Protein AF-A0A7J4SMN8-F1 (afdb_monomer_lite)

Foldseek 3Di:
DFADADPVRWTWDADPPRQIETERPDDHPWDFDWDFDADDPRHTYIYGDGGPDD

Sequence (54 aa):
EIESLGKQGDGIARAERGYVIIVPGSSVGEQVKIEIIDVKPNFSMASVVEDVLE

Radius of gyration: 10.31 Å; chains: 1; bounding box: 30×22×22 Å

Structure (mmCIF, N/CA/C/O backbone):
data_AF-A0A7J4SMN8-F1
#
_entry.id   AF-A0A7J4SMN8-F1
#
loop_
_atom_site.group_PDB
_atom_site.id
_atom_site.type_symbol
_atom_site.label_atom_id
_atom_site.label_alt_id
_atom_site.label_comp_id
_atom_site.label_asym_id
_atom_site.label_entity_id
_atom_site.label_seq_id
_atom_site.pdbx_PDB_ins_code
_atom_site.Cartn_x
_atom_site.Cartn_y
_atom_site.Cartn_z
_atom_site.occupancy
_atom_site.B_iso_or_equiv
_atom_site.auth_seq_id
_atom_site.auth_comp_id
_atom_site.auth_asym_id
_atom_site.auth_atom_id
_atom_site.pdbx_PDB_model_num
ATOM 1 N N . GLU A 1 1 ? -3.286 -3.841 6.947 1.00 90.38 1 GLU A N 1
ATOM 2 C CA . GLU A 1 1 ? -3.519 -2.635 7.761 1.00 90.38 1 GLU A CA 1
ATOM 3 C C . GLU A 1 1 ? -2.679 -1.503 7.206 1.00 90.38 1 GLU A C 1
ATOM 5 O O . GLU A 1 1 ? -1.550 -1.749 6.781 1.00 90.38 1 GLU A O 1
ATOM 10 N N . ILE A 1 2 ? -3.242 -0.302 7.151 1.00 94.19 2 ILE A N 1
ATOM 11 C CA . ILE A 1 2 ? -2.521 0.901 6.741 1.00 94.19 2 ILE A CA 1
ATOM 12 C C . ILE A 1 2 ? -1.784 1.473 7.953 1.00 94.19 2 ILE A C 1
ATOM 14 O O . ILE A 1 2 ? -2.401 1.899 8.926 1.00 94.19 2 ILE A O 1
ATOM 18 N N . GLU A 1 3 ? -0.455 1.502 7.886 1.00 93.94 3 GLU A N 1
ATOM 19 C CA . GLU A 1 3 ? 0.397 1.902 9.013 1.00 93.94 3 GLU A CA 1
ATOM 20 C C . GLU A 1 3 ? 0.647 3.414 9.057 1.00 93.94 3 GLU A C 1
ATOM 22 O O . GLU A 1 3 ? 0.913 3.985 10.112 1.00 93.94 3 GLU A O 1
ATOM 27 N N . SER A 1 4 ? 0.632 4.076 7.898 1.00 95.00 4 SER A N 1
ATOM 28 C CA . SER A 1 4 ? 0.938 5.506 7.796 1.00 95.00 4 SER A CA 1
ATOM 29 C C . SER A 1 4 ? 0.368 6.127 6.525 1.00 95.00 4 SER A C 1
ATOM 31 O O . SER A 1 4 ? -0.082 5.416 5.631 1.00 95.00 4 SER A O 1
ATOM 33 N N . LEU A 1 5 ? 0.407 7.460 6.443 1.00 95.00 5 LEU A N 1
ATOM 34 C CA . LEU A 1 5 ? 0.082 8.213 5.232 1.00 95.00 5 LEU A CA 1
ATO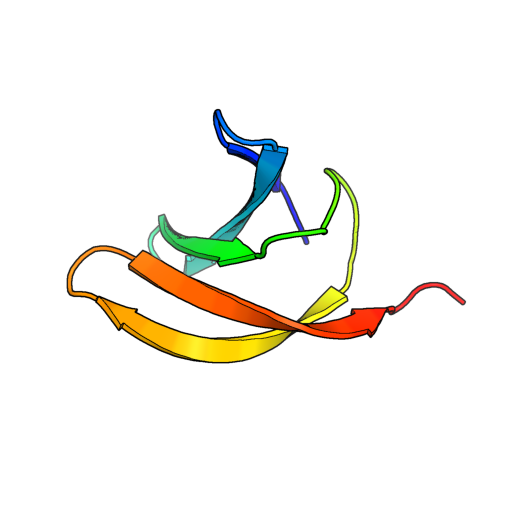M 35 C C . LEU A 1 5 ? 1.353 8.761 4.580 1.00 95.00 5 LEU A C 1
ATOM 37 O O . LEU A 1 5 ? 2.241 9.302 5.245 1.00 95.00 5 LEU A O 1
ATOM 41 N N . GLY A 1 6 ? 1.420 8.651 3.260 1.00 90.38 6 GLY A N 1
ATOM 42 C CA . GLY A 1 6 ? 2.394 9.316 2.414 1.00 90.38 6 GLY A CA 1
ATOM 43 C C . GLY A 1 6 ? 2.117 10.813 2.280 1.00 90.38 6 GLY A C 1
ATOM 44 O O . GLY A 1 6 ? 1.085 11.336 2.694 1.00 90.38 6 GLY A O 1
ATOM 45 N N . LYS A 1 7 ? 3.049 11.531 1.645 1.00 88.62 7 LYS A N 1
ATOM 46 C CA . LYS A 1 7 ? 2.983 13.000 1.514 1.00 88.62 7 LYS A CA 1
ATOM 47 C C . LYS A 1 7 ? 1.762 13.515 0.748 1.00 88.62 7 LYS A C 1
ATOM 49 O O . LYS A 1 7 ? 1.384 14.661 0.949 1.00 88.62 7 LYS A O 1
ATOM 54 N N . GLN A 1 8 ? 1.191 12.704 -0.138 1.00 87.50 8 GLN A N 1
ATOM 55 C CA . GLN A 1 8 ? 0.011 13.068 -0.926 1.00 87.50 8 GLN A CA 1
ATOM 56 C C . GLN A 1 8 ? -1.298 12.586 -0.280 1.00 87.50 8 GLN A C 1
ATOM 58 O O . GLN A 1 8 ? -2.364 12.793 -0.846 1.00 87.50 8 GLN A O 1
ATOM 63 N N . GLY A 1 9 ? -1.226 11.982 0.913 1.00 91.12 9 GLY A N 1
ATOM 64 C CA . GLY A 1 9 ? -2.379 11.382 1.583 1.00 91.12 9 GLY A CA 1
ATOM 65 C C . GLY A 1 9 ? -2.646 9.931 1.183 1.00 91.12 9 GLY A C 1
ATOM 66 O O . GLY A 1 9 ? -3.687 9.401 1.542 1.00 91.12 9 GLY A O 1
ATOM 67 N N . ASP A 1 10 ? -1.727 9.279 0.466 1.00 94.31 10 ASP A N 1
ATOM 68 C CA . ASP A 1 10 ? -1.844 7.852 0.152 1.00 94.31 10 ASP A CA 1
ATOM 69 C C . ASP A 1 10 ? -1.587 6.999 1.394 1.00 94.31 10 ASP A C 1
ATOM 71 O O . ASP A 1 10 ? -0.607 7.227 2.105 1.00 94.31 10 ASP A O 1
ATOM 75 N N . GLY A 1 11 ? -2.396 5.970 1.623 1.00 95.50 11 GLY A N 1
ATOM 76 C CA . GLY A 1 11 ? -2.100 4.977 2.645 1.00 95.50 11 GLY A CA 1
ATOM 77 C C . GLY A 1 11 ? -0.856 4.169 2.297 1.00 95.50 11 GLY A C 1
ATOM 78 O O . GLY A 1 11 ? -0.615 3.804 1.146 1.00 95.50 11 GLY A O 1
ATOM 79 N N . ILE A 1 12 ? -0.039 3.898 3.306 1.00 95.44 12 ILE A N 1
ATOM 80 C CA . ILE A 1 12 ? 1.165 3.086 3.199 1.00 95.44 12 ILE A CA 1
ATOM 81 C C . ILE A 1 12 ? 0.997 1.864 4.091 1.00 95.44 12 ILE A C 1
ATOM 83 O O . ILE A 1 12 ? 0.865 1.979 5.312 1.00 95.44 12 ILE A O 1
ATOM 87 N N . ALA A 1 13 ? 1.069 0.695 3.464 1.00 94.56 13 ALA A N 1
ATOM 88 C CA . ALA A 1 13 ? 1.169 -0.592 4.129 1.00 94.56 13 ALA A CA 1
ATOM 89 C C . ALA A 1 13 ? 2.567 -1.181 3.908 1.00 94.56 13 ALA A C 1
ATOM 91 O O . ALA A 1 13 ? 3.180 -0.993 2.852 1.00 94.56 13 ALA A O 1
ATOM 92 N N . ARG A 1 14 ? 3.082 -1.918 4.893 1.00 92.50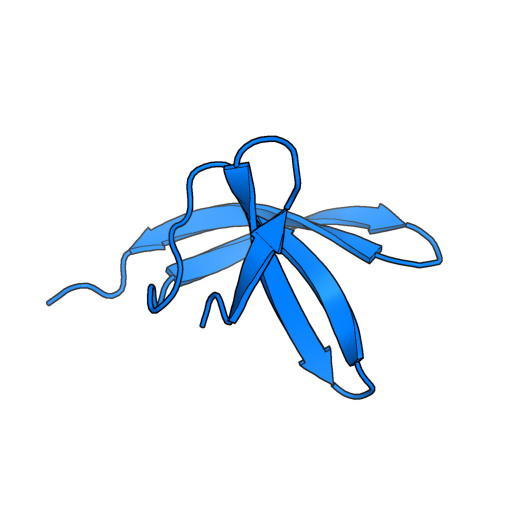 14 ARG A N 1
ATOM 93 C CA . ARG A 1 14 ? 4.314 -2.698 4.748 1.00 92.50 14 ARG A CA 1
ATOM 94 C C . ARG A 1 14 ? 3.990 -4.180 4.799 1.00 92.50 14 ARG A C 1
ATOM 96 O O . ARG A 1 14 ? 3.327 -4.652 5.715 1.00 92.50 14 ARG A O 1
ATOM 103 N N . ALA A 1 15 ? 4.474 -4.904 3.801 1.00 86.19 15 ALA A N 1
ATOM 104 C CA . ALA A 1 15 ? 4.420 -6.356 3.766 1.00 86.19 15 ALA A CA 1
ATOM 105 C C . ALA A 1 15 ? 5.723 -6.962 4.315 1.00 86.19 15 ALA A C 1
ATOM 107 O O . ALA A 1 15 ? 6.582 -6.269 4.876 1.00 86.19 15 ALA A O 1
ATOM 108 N N . GLU A 1 16 ? 5.878 -8.277 4.147 1.00 81.62 16 GLU A N 1
ATOM 109 C CA . GLU A 1 16 ? 7.061 -9.007 4.592 1.00 81.62 16 GLU A CA 1
ATOM 110 C C . GLU A 1 16 ? 8.366 -8.333 4.143 1.00 81.62 16 GLU A C 1
ATOM 112 O O . GLU A 1 16 ? 8.490 -7.809 3.033 1.00 81.62 16 GLU A O 1
ATOM 117 N N . ARG A 1 17 ? 9.363 -8.350 5.037 1.00 85.88 17 ARG A N 1
ATOM 118 C CA . ARG A 1 17 ? 10.695 -7.747 4.833 1.00 85.88 17 ARG A CA 1
ATOM 119 C C . ARG A 1 17 ? 10.682 -6.226 4.617 1.00 85.88 17 ARG A C 1
ATOM 121 O O . ARG A 1 17 ? 11.685 -5.670 4.177 1.00 85.88 17 ARG A O 1
ATOM 128 N N . GLY A 1 18 ? 9.583 -5.551 4.961 1.00 86.00 18 GLY A N 1
ATOM 129 C CA . GLY A 1 18 ? 9.458 -4.097 4.856 1.00 86.00 18 GLY A CA 1
ATOM 130 C C . GLY A 1 18 ? 9.157 -3.606 3.442 1.00 86.00 18 GLY A C 1
ATOM 131 O O . GLY A 1 18 ? 9.380 -2.428 3.157 1.00 86.00 18 GLY A O 1
ATOM 132 N N . TYR A 1 19 ? 8.671 -4.490 2.565 1.00 90.38 19 TYR A N 1
ATOM 133 C CA . TYR A 1 19 ? 8.260 -4.121 1.216 1.00 90.38 19 TYR A CA 1
ATOM 134 C C . TYR A 1 19 ? 7.086 -3.137 1.265 1.00 90.38 19 TYR A C 1
ATOM 136 O O . TYR A 1 19 ? 6.083 -3.389 1.933 1.00 90.38 19 TYR A O 1
ATOM 144 N N . VAL A 1 20 ? 7.230 -2.001 0.583 1.00 93.94 20 VAL A N 1
ATOM 145 C CA . VAL A 1 20 ? 6.280 -0.886 0.662 1.00 93.94 20 VAL A CA 1
ATOM 146 C C . VAL A 1 20 ? 5.153 -1.082 -0.345 1.00 93.94 20 VAL A C 1
ATOM 148 O O . VAL A 1 20 ? 5.398 -1.281 -1.535 1.00 93.94 20 VAL A O 1
ATOM 151 N N . ILE A 1 21 ? 3.917 -0.976 0.128 1.00 95.31 21 ILE A N 1
ATOM 152 C CA . ILE A 1 21 ? 2.713 -0.993 -0.695 1.00 95.31 21 ILE A CA 1
ATOM 153 C C . ILE A 1 21 ? 1.997 0.342 -0.514 1.00 95.31 21 ILE A C 1
ATOM 155 O O . ILE A 1 21 ? 1.713 0.761 0.608 1.00 95.31 21 ILE A O 1
ATOM 159 N N . ILE A 1 22 ? 1.733 1.015 -1.629 1.00 95.50 22 ILE A N 1
ATOM 160 C CA . ILE A 1 22 ? 1.033 2.298 -1.677 1.00 95.50 22 ILE A CA 1
ATOM 161 C C . ILE A 1 22 ? -0.422 2.027 -2.053 1.00 95.50 22 ILE A C 1
ATOM 163 O O . ILE A 1 22 ? -0.688 1.406 -3.083 1.00 95.50 22 ILE A O 1
ATOM 167 N N . VAL A 1 23 ? -1.339 2.505 -1.217 1.00 95.25 23 VAL A N 1
ATOM 168 C CA . VAL A 1 23 ? -2.785 2.286 -1.308 1.00 95.25 23 VAL A CA 1
ATOM 169 C C . VAL A 1 23 ? -3.495 3.650 -1.278 1.00 95.25 23 VAL A C 1
ATOM 171 O O . VAL A 1 23 ? -3.842 4.154 -0.203 1.00 95.25 23 VAL A O 1
ATOM 174 N N . PRO A 1 24 ? -3.686 4.300 -2.439 1.00 94.12 24 PRO A N 1
ATOM 175 C CA . PRO A 1 24 ? -4.382 5.581 -2.517 1.00 94.12 24 PRO A CA 1
ATOM 176 C C . PRO A 1 24 ? -5.811 5.483 -1.974 1.00 94.12 24 PRO A C 1
ATOM 178 O O . PRO A 1 24 ? -6.491 4.482 -2.193 1.00 94.12 24 PRO A O 1
ATOM 181 N N . GLY A 1 25 ? -6.272 6.532 -1.292 1.00 90.44 25 GLY A N 1
ATOM 182 C CA . GLY A 1 25 ? -7.640 6.604 -0.763 1.00 90.44 25 GLY A CA 1
ATOM 183 C C . GLY A 1 25 ? -7.894 5.823 0.530 1.00 90.44 25 GLY A C 1
ATOM 184 O O . GLY A 1 25 ? -9.030 5.809 0.984 1.00 90.44 25 GLY A O 1
ATOM 185 N N . SER A 1 26 ? -6.863 5.223 1.130 1.00 92.62 26 SER A N 1
ATOM 186 C CA . SER A 1 26 ? -6.960 4.540 2.426 1.00 92.62 26 SER A CA 1
ATOM 187 C C . SER A 1 26 ? -6.357 5.367 3.568 1.00 92.62 26 SER A C 1
ATOM 189 O O . SER A 1 26 ? -5.472 6.200 3.353 1.00 92.62 26 SER A O 1
ATOM 191 N N . SER A 1 27 ? -6.845 5.144 4.787 1.00 92.25 27 SER A N 1
ATOM 192 C CA . SER A 1 27 ? -6.498 5.905 5.994 1.00 92.25 27 SER A CA 1
ATOM 193 C C . SER A 1 27 ? -5.721 5.068 7.013 1.00 92.25 27 SER A C 1
ATOM 195 O O . SER A 1 27 ? -5.838 3.850 7.048 1.00 92.25 27 SER A O 1
ATOM 197 N N . VAL A 1 28 ? -4.930 5.706 7.886 1.00 94.19 28 VAL A N 1
ATOM 198 C CA . VAL A 1 28 ? -4.201 4.990 8.958 1.00 94.19 28 VAL A CA 1
ATOM 199 C C . VAL A 1 28 ? -5.167 4.226 9.862 1.00 94.19 28 VAL A C 1
ATOM 201 O O . VAL A 1 28 ? -6.182 4.777 10.283 1.00 94.19 28 VAL A O 1
ATOM 204 N N . GLY A 1 29 ? -4.813 2.984 10.198 1.00 92.38 29 GLY A N 1
ATOM 205 C CA . GLY A 1 29 ? -5.621 2.095 11.037 1.00 92.38 29 GLY A CA 1
ATOM 206 C C . GLY A 1 29 ? -6.703 1.335 10.271 1.00 92.38 29 GLY A C 1
ATOM 207 O O . GLY A 1 29 ? -7.383 0.491 10.847 1.00 92.38 29 GLY A O 1
ATOM 208 N N . GLU A 1 30 ? -6.856 1.593 8.973 1.00 91.38 30 GLU A N 1
ATOM 209 C CA . GLU A 1 30 ? -7.826 0.894 8.144 1.00 91.38 30 GLU A CA 1
ATOM 210 C C . GLU A 1 30 ? -7.335 -0.517 7.791 1.00 91.38 30 GLU A C 1
ATOM 212 O O . GLU A 1 30 ? -6.166 -0.746 7.437 1.00 91.38 30 GLU A O 1
ATOM 217 N N . GLN A 1 31 ? -8.242 -1.487 7.883 1.00 92.00 31 GLN A N 1
ATOM 218 C CA . GLN A 1 31 ? -8.033 -2.838 7.384 1.00 92.00 31 GLN A CA 1
ATOM 219 C C . GLN A 1 31 ? -8.847 -3.002 6.106 1.00 92.00 31 GLN A C 1
ATOM 221 O O . GLN A 1 31 ? -10.067 -3.111 6.132 1.00 92.00 31 GLN A O 1
ATOM 226 N N . VAL A 1 32 ? -8.132 -3.000 4.986 1.00 90.31 32 VAL A N 1
ATOM 227 C CA . VAL A 1 32 ? -8.689 -3.138 3.641 1.00 90.31 32 VAL A CA 1
ATOM 228 C C . VAL A 1 32 ? -8.098 -4.353 2.955 1.00 90.31 32 VAL A C 1
ATOM 230 O O . VAL A 1 32 ? -6.925 -4.699 3.146 1.00 90.31 32 VAL A O 1
ATOM 233 N N . LYS A 1 33 ? -8.904 -4.979 2.109 1.00 92.81 33 LYS A N 1
ATOM 234 C CA . LYS A 1 33 ? -8.430 -5.919 1.106 1.00 92.81 33 LYS A CA 1
ATOM 235 C C . LYS A 1 33 ? -8.034 -5.127 -0.127 1.00 92.81 33 LYS A C 1
ATOM 237 O O . LYS A 1 33 ? -8.786 -4.283 -0.616 1.00 92.81 33 LYS A O 1
ATOM 242 N N . ILE A 1 34 ? -6.843 -5.412 -0.629 1.00 93.44 34 ILE A N 1
ATOM 243 C CA . ILE A 1 34 ? -6.255 -4.690 -1.753 1.00 93.44 34 ILE A CA 1
ATOM 244 C C . ILE A 1 34 ? -5.902 -5.649 -2.882 1.00 93.44 34 ILE A C 1
ATOM 246 O O . ILE A 1 34 ? -5.584 -6.815 -2.643 1.00 93.44 34 ILE A O 1
ATOM 250 N N . GLU A 1 35 ? -5.901 -5.131 -4.102 1.00 94.62 35 GLU A N 1
ATOM 251 C CA . GLU A 1 35 ? -5.374 -5.805 -5.284 1.00 94.62 35 GLU A CA 1
ATOM 252 C C . GLU A 1 35 ? -4.161 -5.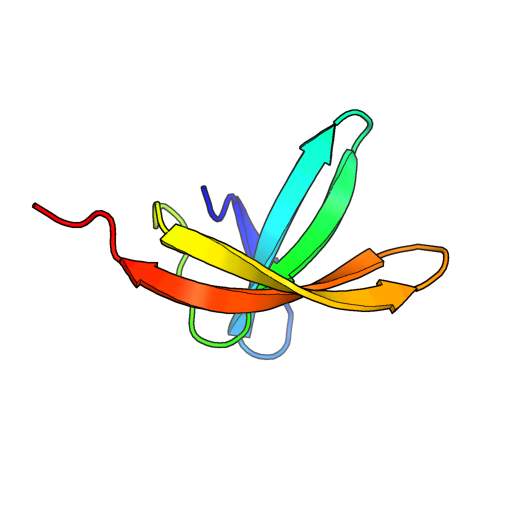039 -5.817 1.00 94.62 35 GLU A C 1
ATOM 254 O O . GLU A 1 35 ? -4.193 -3.813 -5.948 1.00 94.62 35 GLU A O 1
ATOM 259 N N . ILE A 1 36 ? -3.071 -5.758 -6.104 1.00 94.94 36 ILE A N 1
ATOM 260 C CA . ILE A 1 36 ? -1.852 -5.162 -6.657 1.00 94.94 36 ILE A CA 1
ATOM 261 C C . ILE A 1 36 ? -2.081 -4.835 -8.131 1.00 94.94 36 ILE A C 1
ATOM 263 O O . ILE A 1 36 ? -2.334 -5.728 -8.935 1.00 94.94 36 ILE A O 1
ATOM 267 N N . ILE A 1 37 ? -1.929 -3.561 -8.486 1.00 96.38 37 ILE A N 1
ATOM 268 C CA . ILE A 1 37 ? -2.132 -3.067 -9.854 1.00 96.38 37 ILE A CA 1
ATOM 269 C C . ILE A 1 37 ? -0.818 -2.885 -10.617 1.00 96.38 37 ILE A C 1
ATOM 271 O O . ILE A 1 37 ? -0.792 -2.985 -11.840 1.00 96.38 37 ILE A O 1
ATOM 275 N N . ASP A 1 38 ? 0.282 -2.615 -9.910 1.00 96.06 38 ASP A N 1
ATOM 276 C CA . ASP A 1 38 ? 1.594 -2.395 -10.516 1.00 96.06 38 ASP A CA 1
ATOM 277 C C . ASP A 1 38 ? 2.704 -2.699 -9.505 1.00 96.06 38 ASP A C 1
ATOM 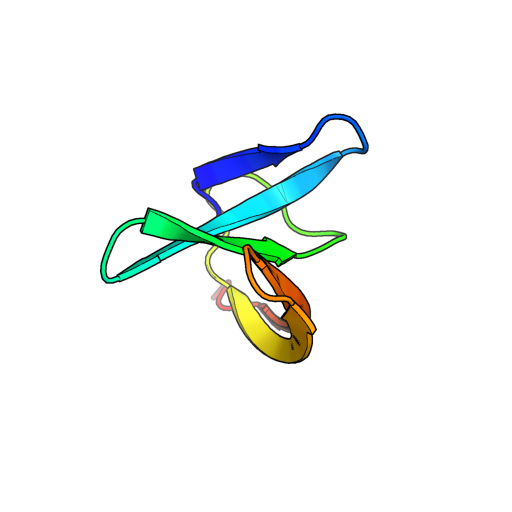279 O O . ASP A 1 38 ? 2.634 -2.297 -8.341 1.00 96.06 38 ASP A O 1
ATOM 283 N N . VAL A 1 39 ? 3.746 -3.393 -9.961 1.00 95.25 39 VAL A N 1
ATOM 284 C CA . VAL A 1 39 ? 4.897 -3.789 -9.145 1.00 95.25 39 VAL A CA 1
ATOM 285 C C . VAL A 1 39 ? 6.128 -3.045 -9.642 1.00 95.25 39 VAL A C 1
ATOM 287 O O . VAL A 1 39 ? 6.527 -3.162 -10.802 1.00 95.25 39 VAL A O 1
ATOM 290 N N . LYS A 1 40 ? 6.775 -2.297 -8.749 1.00 93.62 40 LYS A N 1
ATOM 291 C CA . LYS A 1 40 ? 8.062 -1.635 -8.988 1.00 93.62 40 LYS A CA 1
ATOM 292 C C . LYS A 1 40 ? 9.171 -2.315 -8.177 1.00 93.62 40 LYS A C 1
ATOM 294 O O . LYS A 1 40 ? 8.889 -3.011 -7.198 1.00 93.62 40 LYS A O 1
ATOM 299 N N . PRO A 1 41 ? 10.452 -2.082 -8.527 1.00 89.94 41 PRO A N 1
ATOM 300 C CA . PRO A 1 41 ? 11.580 -2.687 -7.815 1.00 89.94 41 PRO A CA 1
ATOM 301 C C . PRO A 1 41 ? 11.588 -2.429 -6.300 1.00 89.94 41 PRO A C 1
ATOM 303 O O . PRO A 1 41 ? 12.042 -3.278 -5.543 1.00 89.94 41 PRO A O 1
ATOM 306 N N . ASN A 1 42 ? 11.065 -1.278 -5.860 1.00 88.31 42 ASN A N 1
ATOM 307 C CA . ASN A 1 42 ? 11.132 -0.838 -4.461 1.00 88.31 42 ASN A CA 1
ATOM 308 C C . ASN A 1 42 ? 9.766 -0.766 -3.756 1.00 88.31 42 ASN A C 1
ATOM 310 O O . ASN A 1 42 ? 9.729 -0.617 -2.537 1.00 88.31 42 ASN A O 1
ATOM 314 N N . PHE A 1 43 ? 8.658 -0.806 -4.502 1.00 93.31 43 PHE A N 1
ATOM 315 C CA . PHE A 1 43 ? 7.305 -0.699 -3.954 1.00 93.31 43 PHE A CA 1
ATOM 316 C C . PHE A 1 43 ? 6.270 -1.263 -4.929 1.00 93.31 43 PHE A C 1
ATOM 318 O O . PHE A 1 43 ? 6.553 -1.403 -6.115 1.00 93.31 43 PHE A O 1
ATOM 325 N N . SER A 1 44 ? 5.062 -1.539 -4.452 1.00 96.06 44 SER A N 1
ATOM 326 C CA . SER A 1 44 ? 3.911 -1.844 -5.308 1.00 96.06 44 SER A CA 1
ATOM 327 C C . SER A 1 44 ? 2.800 -0.823 -5.110 1.00 96.06 44 SER A C 1
ATOM 329 O O . SER A 1 44 ? 2.631 -0.286 -4.016 1.00 96.06 44 SER A O 1
ATOM 331 N N . MET A 1 45 ? 2.043 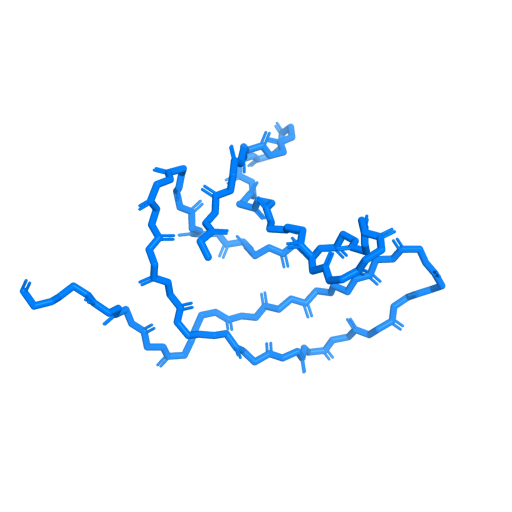-0.557 -6.168 1.00 95.44 45 MET A N 1
ATOM 332 C CA . MET A 1 45 ? 0.770 0.152 -6.084 1.00 95.44 45 MET A CA 1
ATOM 333 C C . MET A 1 45 ? -0.364 -0.859 -5.980 1.00 95.44 45 MET A C 1
ATOM 335 O O . MET A 1 45 ? -0.361 -1.883 -6.668 1.00 95.44 45 MET A O 1
ATOM 339 N N . ALA A 1 46 ? -1.347 -0.538 -5.149 1.00 95.81 46 ALA A N 1
ATOM 340 C CA . ALA A 1 46 ? -2.534 -1.347 -4.961 1.00 95.81 46 ALA A CA 1
ATOM 341 C C . ALA A 1 46 ? -3.793 -0.478 -4.914 1.00 95.81 46 ALA A C 1
ATOM 343 O O . ALA A 1 46 ? -3.730 0.703 -4.575 1.00 95.81 46 ALA A O 1
ATOM 344 N N . SER A 1 47 ? -4.933 -1.074 -5.250 1.00 94.19 47 SER A N 1
ATOM 345 C CA . SER A 1 47 ? -6.249 -0.450 -5.117 1.00 94.19 47 SER A CA 1
ATOM 346 C C . SER A 1 47 ? -7.091 -1.223 -4.109 1.00 94.19 47 SER A C 1
ATOM 348 O O . SER A 1 47 ? -6.942 -2.439 -3.980 1.00 94.19 47 SER A O 1
ATOM 350 N N . VAL A 1 48 ? -7.945 -0.514 -3.374 1.00 93.38 48 VAL A N 1
ATOM 351 C CA . VAL A 1 48 ? -8.874 -1.120 -2.418 1.00 93.38 48 VAL A CA 1
ATOM 352 C C . VAL A 1 48 ? -9.986 -1.824 -3.188 1.00 93.38 48 VAL A C 1
ATOM 354 O O . VAL A 1 48 ? -10.613 -1.227 -4.061 1.00 93.38 48 VAL A O 1
ATOM 357 N N . VAL A 1 49 ? -10.211 -3.099 -2.874 1.00 92.25 49 VAL 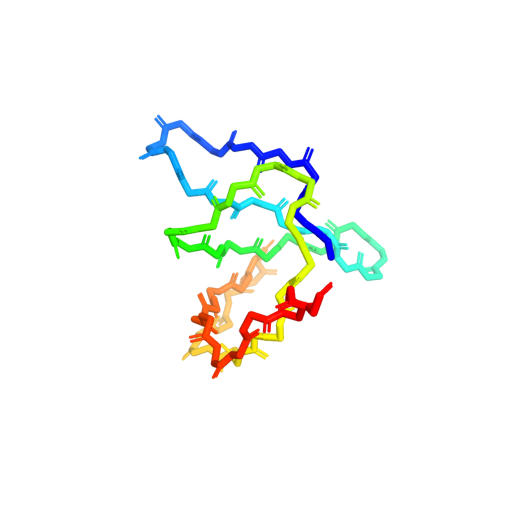A N 1
ATOM 358 C CA . VAL A 1 49 ? -11.280 -3.908 -3.482 1.00 92.25 49 VAL A CA 1
ATOM 359 C C . VAL A 1 49 ? -12.413 -4.207 -2.507 1.00 92.25 49 VAL A C 1
ATOM 361 O O . VAL A 1 49 ? -13.521 -4.504 -2.942 1.00 92.25 49 VAL A O 1
ATOM 364 N N . GLU A 1 50 ? -12.144 -4.147 -1.202 1.00 86.56 50 GLU A N 1
ATOM 365 C CA . GLU A 1 50 ? -13.120 -4.440 -0.153 1.00 86.56 50 GLU A CA 1
ATOM 366 C C . GLU A 1 50 ? -12.660 -3.798 1.163 1.00 86.56 50 GLU A C 1
ATOM 368 O O . GLU A 1 50 ? -11.533 -4.042 1.611 1.00 86.56 50 GLU A O 1
ATOM 373 N N . ASP A 1 51 ? -13.530 -3.004 1.783 1.00 75.94 51 ASP A N 1
ATOM 374 C CA . ASP A 1 51 ? -13.306 -2.472 3.127 1.00 75.94 51 ASP A CA 1
ATOM 375 C C . ASP A 1 51 ? -13.743 -3.534 4.134 1.00 75.94 51 ASP A C 1
ATOM 377 O O . ASP A 1 51 ? -14.859 -4.044 4.052 1.00 75.94 51 ASP A O 1
ATOM 381 N N . VAL A 1 52 ? -12.883 -3.888 5.092 1.00 71.38 52 VAL A N 1
ATOM 382 C CA . VAL A 1 52 ? -13.191 -4.946 6.076 1.00 71.38 52 VAL A CA 1
ATOM 383 C C . VAL A 1 52 ? -13.933 -4.373 7.299 1.00 71.38 52 VAL A C 1
ATOM 385 O O . VAL A 1 52 ? -13.910 -4.953 8.380 1.00 71.38 52 VAL A O 1
ATOM 388 N N . LEU A 1 53 ? -14.577 -3.210 7.156 1.00 58.72 53 LEU A N 1
ATOM 389 C CA . LEU A 1 53 ? -15.380 -2.601 8.216 1.00 58.72 53 LEU A CA 1
ATOM 390 C C . LEU A 1 53 ? -16.758 -3.284 8.291 1.00 58.72 53 LEU A C 1
ATOM 392 O O . LEU A 1 53 ? -17.687 -2.880 7.593 1.00 58.72 53 LEU A O 1
ATOM 396 N N . GLU A 1 54 ? -16.876 -4.303 9.148 1.00 53.62 54 GLU A N 1
ATOM 397 C CA . GLU A 1 54 ? -18.149 -4.691 9.789 1.00 53.62 54 GLU A CA 1
ATOM 398 C C . GLU A 1 54 ? -18.324 -3.972 11.135 1.00 53.62 54 GLU A C 1
ATOM 400 O O . GLU A 1 54 ? -17.362 -3.960 11.941 1.00 53.62 54 GLU A O 1
#

Secondary structure (DSSP, 8-state):
---EE-TTS-EEEE-GGG-EEEETT--TT--EEEEEEEE-SSEEEEEEEEE---

pLDDT: mean 90.37, std 8.23, range [53.62, 96.38]